Protein AF-A0A7S3U775-F1 (afdb_monomer_lite)

Organism: NCBI:txid141414

Structure (mmCIF, N/CA/C/O backbone):
data_AF-A0A7S3U775-F1
#
_entry.id   AF-A0A7S3U775-F1
#
loop_
_atom_site.group_PDB
_atom_site.id
_atom_site.type_symbol
_atom_site.label_atom_id
_atom_site.label_alt_id
_atom_site.label_comp_id
_atom_site.label_asym_id
_atom_site.label_entity_id
_atom_site.label_seq_id
_atom_site.pdbx_PDB_ins_code
_atom_site.Cartn_x
_atom_site.Cartn_y
_atom_site.Cartn_z
_atom_site.occupancy
_atom_site.B_iso_or_equiv
_atom_site.auth_seq_id
_atom_site.auth_comp_id
_atom_site.auth_asym_id
_atom_site.auth_atom_id
_atom_site.pdbx_PDB_model_num
ATOM 1 N N . GLY A 1 1 ? -1.945 -20.730 -28.983 1.00 36.09 1 GLY A N 1
ATOM 2 C CA . GLY A 1 1 ? -2.002 -19.329 -29.436 1.00 36.09 1 GLY A CA 1
ATOM 3 C C . GLY A 1 1 ? -0.915 -18.574 -28.718 1.00 36.09 1 GLY A C 1
ATOM 4 O O . GLY A 1 1 ? -0.994 -18.449 -27.507 1.00 36.09 1 GLY A O 1
ATOM 5 N N . ASN A 1 2 ? 0.140 -18.210 -29.440 1.00 43.44 2 ASN A N 1
ATOM 6 C CA . ASN A 1 2 ? 1.382 -17.662 -28.903 1.00 43.44 2 ASN A CA 1
ATOM 7 C C . ASN A 1 2 ? 1.168 -16.192 -28.495 1.00 43.44 2 ASN A C 1
ATOM 9 O O . ASN A 1 2 ? 1.167 -15.320 -29.360 1.00 43.44 2 ASN A O 1
ATOM 13 N N . GLN A 1 3 ? 0.929 -15.914 -27.209 1.00 49.53 3 GLN A N 1
ATOM 14 C CA . GLN A 1 3 ? 1.066 -14.551 -26.693 1.00 49.53 3 GLN A CA 1
ATOM 15 C C . GLN A 1 3 ? 2.565 -14.269 -26.593 1.00 49.53 3 GLN A C 1
ATOM 17 O O . GLN A 1 3 ? 3.247 -14.845 -25.749 1.00 49.53 3 GLN A O 1
ATOM 22 N N . ALA A 1 4 ? 3.085 -13.440 -27.498 1.00 54.66 4 ALA A N 1
ATOM 23 C CA . ALA A 1 4 ? 4.450 -12.945 -27.412 1.00 54.66 4 ALA A CA 1
ATOM 24 C C . ALA A 1 4 ? 4.629 -12.258 -26.049 1.00 54.66 4 ALA A C 1
ATOM 26 O O . ALA A 1 4 ? 3.948 -11.276 -25.755 1.00 54.66 4 ALA A O 1
ATOM 27 N N . GLY A 1 5 ? 5.487 -12.824 -25.198 1.00 75.81 5 GLY A N 1
ATOM 28 C CA . GLY A 1 5 ? 5.778 -12.265 -23.883 1.00 75.81 5 GLY A CA 1
ATOM 29 C C . GLY A 1 5 ? 6.357 -10.864 -24.036 1.00 75.81 5 GLY A C 1
ATOM 30 O O . GLY A 1 5 ? 7.325 -10.670 -24.771 1.00 75.81 5 GLY A O 1
ATOM 31 N N . VAL A 1 6 ? 5.747 -9.886 -23.371 1.00 82.19 6 VAL A N 1
ATOM 32 C CA . VAL A 1 6 ? 6.290 -8.528 -23.291 1.00 82.19 6 VAL A CA 1
ATOM 33 C C . VAL A 1 6 ? 7.601 -8.602 -22.513 1.00 82.19 6 VAL A C 1
ATOM 35 O O . VAL A 1 6 ? 7.607 -9.022 -21.359 1.00 82.19 6 VAL A O 1
ATOM 38 N N . VAL A 1 7 ? 8.702 -8.212 -23.155 1.00 90.38 7 VAL A N 1
ATOM 39 C CA . VAL A 1 7 ? 10.023 -8.100 -22.525 1.00 90.38 7 VAL A CA 1
ATOM 40 C C . VAL A 1 7 ? 10.271 -6.635 -22.197 1.00 90.38 7 VAL A C 1
ATOM 42 O O . VAL A 1 7 ? 10.142 -5.768 -23.062 1.00 90.38 7 VAL A O 1
ATOM 45 N N . VAL A 1 8 ? 10.633 -6.355 -20.949 1.00 93.06 8 VAL A N 1
ATOM 46 C CA . VAL A 1 8 ? 10.980 -5.013 -20.481 1.00 93.06 8 VAL A CA 1
ATOM 47 C C . VAL A 1 8 ? 12.496 -4.890 -20.422 1.00 93.06 8 VAL A C 1
ATOM 49 O O . VAL A 1 8 ? 13.158 -5.617 -19.684 1.00 93.06 8 VAL A O 1
ATOM 52 N N . LEU A 1 9 ? 13.040 -3.946 -21.188 1.00 95.56 9 LEU A N 1
ATOM 53 C CA . LEU A 1 9 ? 14.471 -3.660 -21.235 1.00 95.56 9 LEU A CA 1
ATOM 54 C C . LEU A 1 9 ? 14.771 -2.312 -20.574 1.00 95.56 9 LEU A C 1
ATOM 56 O O . LEU A 1 9 ? 14.166 -1.298 -20.918 1.00 95.56 9 LEU A O 1
ATOM 60 N N . LEU A 1 10 ? 15.756 -2.288 -19.678 1.00 95.25 10 LEU A N 1
ATOM 61 C CA . LEU A 1 10 ? 16.429 -1.057 -19.274 1.00 95.25 10 LEU A CA 1
ATOM 62 C C . LEU A 1 10 ? 17.529 -0.762 -20.296 1.00 95.25 10 LEU A C 1
ATOM 64 O O . LEU A 1 10 ? 18.483 -1.533 -20.410 1.00 95.25 10 LEU A O 1
ATOM 68 N N . LEU A 1 11 ? 17.389 0.335 -21.041 1.00 96.44 11 LEU A N 1
ATOM 69 C CA . LEU A 1 11 ? 18.345 0.731 -22.071 1.00 96.44 11 LEU A CA 1
ATOM 70 C C . LEU A 1 11 ? 19.215 1.893 -21.580 1.00 96.44 11 LEU A C 1
ATOM 72 O O . LEU A 1 11 ? 18.709 2.980 -21.309 1.00 96.44 11 LEU A O 1
ATOM 76 N N . SER A 1 12 ? 20.526 1.677 -21.537 1.00 96.69 12 SER A N 1
ATOM 77 C CA . SER A 1 12 ? 21.521 2.727 -21.304 1.00 96.69 12 SER A CA 1
ATOM 78 C C . SER A 1 12 ? 22.304 2.956 -22.588 1.00 96.69 12 SER A C 1
ATOM 80 O O . SER A 1 12 ? 22.807 2.000 -23.176 1.00 96.69 12 SER A O 1
ATOM 82 N N . ALA A 1 13 ? 22.413 4.204 -23.037 1.00 96.06 13 ALA A N 1
ATOM 83 C CA . ALA A 1 13 ? 23.075 4.558 -24.288 1.00 96.06 13 ALA A CA 1
ATOM 84 C C . ALA A 1 13 ? 24.109 5.668 -24.068 1.00 96.06 13 ALA A C 1
ATOM 86 O O . ALA A 1 13 ? 23.853 6.625 -23.342 1.00 96.06 13 ALA A O 1
ATOM 87 N N . THR A 1 14 ? 25.268 5.544 -24.711 1.00 97.06 14 THR A N 1
ATOM 88 C CA . THR A 1 14 ? 26.333 6.550 -24.690 1.00 97.06 14 THR A CA 1
ATOM 89 C C . THR A 1 14 ? 26.809 6.861 -26.104 1.00 97.06 14 THR A C 1
ATOM 91 O O . THR A 1 14 ? 26.870 5.973 -26.960 1.00 97.06 14 THR A O 1
ATOM 94 N N . ALA A 1 15 ? 27.130 8.129 -26.362 1.00 96.56 15 ALA A N 1
ATOM 95 C CA . ALA A 1 15 ? 27.686 8.547 -27.641 1.00 96.56 15 ALA A CA 1
ATOM 96 C C . ALA A 1 15 ? 29.091 7.957 -27.810 1.00 96.56 15 ALA A C 1
ATOM 98 O O . ALA A 1 15 ? 29.930 8.031 -26.911 1.00 96.56 15 ALA A O 1
ATOM 99 N N . ARG A 1 16 ? 29.357 7.381 -28.981 1.00 96.88 16 ARG A N 1
ATOM 100 C CA . ARG A 1 16 ? 30.687 6.914 -29.359 1.00 96.88 16 ARG A CA 1
ATOM 101 C C . ARG A 1 16 ? 31.366 8.016 -30.155 1.00 96.88 16 ARG A C 1
ATOM 103 O O . ARG A 1 16 ? 30.872 8.401 -31.214 1.00 96.88 16 ARG A O 1
ATOM 110 N N . LEU A 1 17 ? 32.476 8.511 -29.625 1.00 96.94 17 LEU A N 1
ATOM 111 C CA . LEU A 1 17 ? 33.283 9.550 -30.253 1.00 96.94 17 LEU A CA 1
ATOM 112 C C . LEU A 1 17 ? 34.455 8.911 -30.998 1.00 96.94 17 LEU A C 1
ATOM 114 O O . LEU A 1 17 ? 34.970 7.876 -30.570 1.00 96.94 17 LEU A O 1
ATOM 118 N N . ASP A 1 18 ? 34.864 9.510 -32.110 1.00 95.50 18 ASP A N 1
ATOM 119 C CA . ASP A 1 18 ? 36.152 9.199 -32.724 1.00 95.50 18 ASP A CA 1
ATOM 120 C C . ASP A 1 18 ? 37.304 9.951 -32.034 1.00 95.50 18 ASP A C 1
ATOM 122 O O . ASP A 1 18 ? 37.112 10.697 -31.071 1.00 95.50 18 ASP A O 1
ATOM 126 N N . SER A 1 19 ? 38.526 9.766 -32.536 1.00 95.31 19 SER A N 1
ATOM 127 C CA . SER A 1 19 ? 39.725 10.429 -32.012 1.00 95.31 19 SER A CA 1
ATOM 128 C C . SER A 1 19 ? 39.725 11.954 -32.169 1.00 95.31 19 SER A C 1
ATOM 130 O O . SER A 1 19 ? 40.543 12.620 -31.542 1.00 95.31 19 SER A O 1
ATOM 132 N N . THR A 1 20 ? 38.850 12.513 -33.010 1.00 95.44 20 THR A N 1
ATOM 133 C CA . THR A 1 20 ? 38.702 13.963 -33.221 1.00 95.44 20 THR A CA 1
ATOM 134 C C . THR A 1 20 ? 37.616 14.577 -32.336 1.00 95.44 20 THR A C 1
ATOM 136 O O . THR A 1 20 ? 37.460 15.796 -32.307 1.00 95.44 20 THR A O 1
ATOM 139 N N . GLY A 1 21 ? 36.884 13.746 -31.586 1.00 93.50 21 GLY A N 1
ATOM 140 C CA . GLY A 1 21 ? 35.751 14.161 -30.767 1.00 93.50 21 GLY A CA 1
ATOM 141 C C . GLY A 1 21 ? 34.428 14.240 -31.533 1.00 93.50 21 GLY A C 1
ATOM 142 O O . GLY A 1 21 ? 33.426 14.657 -30.953 1.00 93.50 21 GLY A O 1
ATOM 143 N N . ALA A 1 22 ? 34.384 13.831 -32.805 1.00 96.06 22 ALA A N 1
ATOM 144 C CA . ALA A 1 22 ? 33.140 13.783 -33.561 1.00 96.06 22 ALA A CA 1
ATOM 145 C C . ALA A 1 22 ? 32.310 12.555 -33.157 1.00 96.06 22 ALA A C 1
ATOM 147 O O . ALA A 1 22 ? 32.840 11.467 -32.918 1.00 96.06 22 ALA A O 1
ATOM 148 N N . ILE A 1 23 ? 30.987 12.721 -33.073 1.00 96.50 23 ILE A N 1
ATOM 149 C CA . ILE A 1 23 ? 30.068 11.617 -32.779 1.00 96.50 23 ILE A CA 1
ATOM 150 C C . ILE A 1 23 ? 29.997 10.707 -34.006 1.00 96.50 23 ILE A C 1
ATOM 152 O O . ILE A 1 23 ? 29.505 11.107 -35.058 1.00 96.50 23 ILE A O 1
ATOM 156 N N . VAL A 1 24 ? 30.436 9.462 -33.843 1.00 96.06 24 VAL A N 1
ATOM 157 C CA . VAL A 1 24 ? 30.441 8.436 -34.900 1.00 96.06 24 VAL A CA 1
ATOM 158 C C . VAL A 1 24 ? 29.471 7.289 -34.625 1.00 96.06 24 VAL A C 1
ATOM 160 O O . VAL A 1 24 ? 29.425 6.305 -35.364 1.00 96.06 24 VAL A O 1
ATOM 163 N N . GLY A 1 25 ? 28.699 7.372 -33.542 1.00 95.56 25 GLY A N 1
ATOM 164 C CA . GLY A 1 25 ? 27.626 6.427 -33.268 1.00 95.56 25 GLY A CA 1
ATOM 165 C C . GLY A 1 25 ? 27.162 6.436 -31.821 1.00 95.56 25 GLY A C 1
ATOM 166 O O . GLY A 1 25 ? 27.447 7.352 -31.053 1.00 95.56 25 GLY A O 1
ATOM 167 N N . VAL A 1 26 ? 26.457 5.370 -31.458 1.00 96.62 26 VAL A N 1
ATOM 168 C CA . VAL A 1 26 ? 25.931 5.129 -30.115 1.00 96.62 26 VAL A CA 1
ATOM 169 C C . VAL A 1 26 ? 26.289 3.704 -29.714 1.00 96.62 26 VAL A C 1
ATOM 171 O O . VAL A 1 26 ? 26.172 2.778 -30.517 1.00 96.62 26 VAL A O 1
ATOM 174 N N . VAL A 1 27 ? 26.744 3.530 -28.478 1.00 96.94 27 VAL A N 1
ATOM 175 C CA . VAL A 1 27 ? 26.838 2.220 -27.831 1.00 96.94 27 VAL A CA 1
ATOM 176 C C . VAL A 1 27 ? 25.697 2.129 -26.834 1.00 96.94 27 VAL A C 1
ATOM 178 O O . VAL A 1 27 ? 25.542 3.011 -25.991 1.00 96.94 27 VAL A O 1
ATOM 181 N N . SER A 1 28 ? 24.905 1.066 -26.933 1.00 95.69 28 SER A N 1
ATOM 182 C CA . SER A 1 28 ? 23.793 0.807 -26.023 1.00 95.69 28 SER A CA 1
ATOM 183 C C . SER A 1 28 ? 23.962 -0.540 -25.336 1.00 95.69 28 SER A C 1
ATOM 185 O O . SER A 1 28 ? 24.397 -1.509 -25.955 1.00 95.69 28 SER A O 1
ATOM 187 N N . ILE A 1 29 ? 23.588 -0.595 -24.062 1.00 95.88 29 ILE A N 1
ATOM 188 C CA . ILE A 1 29 ? 23.468 -1.821 -23.275 1.00 95.88 29 ILE A CA 1
ATOM 189 C C . ILE A 1 29 ? 22.000 -1.945 -22.877 1.00 95.88 29 ILE A C 1
ATOM 191 O O . ILE A 1 29 ? 21.428 -1.012 -22.314 1.00 95.88 29 ILE A O 1
ATOM 195 N N . GLY A 1 30 ? 21.395 -3.087 -23.201 1.00 95.69 30 GLY A N 1
ATOM 196 C CA . GLY A 1 30 ? 20.048 -3.447 -22.773 1.00 95.69 30 GLY A CA 1
ATOM 197 C C . GLY A 1 30 ? 20.116 -4.506 -21.680 1.00 95.69 30 GLY A C 1
ATOM 198 O O . GLY A 1 30 ? 20.709 -5.562 -21.891 1.00 95.69 30 GLY A O 1
ATOM 199 N N . GLN A 1 31 ? 19.510 -4.236 -20.528 1.00 96.00 31 GLN A N 1
ATOM 200 C CA . GLN A 1 31 ? 19.316 -5.226 -19.472 1.00 96.00 31 GLN A CA 1
ATOM 201 C C . GLN A 1 31 ? 17.856 -5.678 -19.465 1.00 96.00 31 GLN A C 1
ATOM 203 O O . GLN A 1 31 ? 16.959 -4.844 -19.366 1.00 96.00 31 GLN A O 1
ATOM 208 N N . ASP A 1 32 ? 17.616 -6.988 -19.536 1.00 95.44 32 ASP A N 1
ATOM 209 C CA . ASP A 1 32 ? 16.282 -7.552 -19.318 1.00 95.44 32 ASP A CA 1
ATOM 210 C C . ASP A 1 32 ? 15.893 -7.419 -17.843 1.00 95.44 32 ASP A C 1
ATOM 212 O O . ASP A 1 32 ? 16.528 -7.988 -16.953 1.00 95.44 32 ASP A O 1
ATOM 216 N N . ILE A 1 33 ? 14.855 -6.622 -17.595 1.00 95.25 33 ILE A N 1
ATOM 217 C CA . ILE A 1 33 ? 14.282 -6.371 -16.272 1.00 95.25 33 ILE A CA 1
ATOM 218 C C . ILE A 1 33 ? 12.848 -6.901 -16.164 1.00 95.25 33 ILE A C 1
ATOM 220 O O . ILE A 1 33 ? 12.152 -6.578 -15.202 1.00 95.25 33 ILE A O 1
ATOM 224 N N . THR A 1 34 ? 12.394 -7.729 -17.111 1.00 94.38 34 THR A N 1
ATOM 225 C CA . THR A 1 34 ? 11.016 -8.250 -17.174 1.00 94.38 34 THR A CA 1
ATOM 226 C C . THR A 1 34 ? 10.621 -8.943 -15.877 1.00 94.38 34 THR A C 1
ATOM 228 O O . THR A 1 34 ? 9.576 -8.649 -15.297 1.00 94.38 34 THR A O 1
ATOM 231 N N . GLN A 1 35 ? 11.487 -9.824 -15.367 1.00 92.38 35 GLN A N 1
ATOM 232 C CA . GLN A 1 35 ? 11.223 -10.543 -14.122 1.00 92.38 35 GLN A CA 1
ATOM 233 C C . GLN A 1 35 ? 11.132 -9.584 -12.930 1.00 92.38 35 GLN A C 1
ATOM 235 O O . GLN A 1 35 ? 10.191 -9.683 -12.143 1.00 92.38 35 GLN A O 1
ATOM 240 N N . HIS A 1 36 ? 12.064 -8.631 -12.831 1.00 91.75 36 HIS A N 1
ATOM 241 C CA . HIS A 1 36 ? 12.074 -7.625 -11.770 1.00 91.75 36 HIS A CA 1
ATOM 242 C C . HIS A 1 36 ? 10.805 -6.773 -11.790 1.00 91.75 36 HIS A C 1
ATOM 244 O O . HIS A 1 36 ? 10.152 -6.637 -10.758 1.00 91.75 36 HIS A O 1
ATOM 250 N N . LYS A 1 37 ? 10.404 -6.280 -12.965 1.00 91.25 37 LYS A N 1
ATOM 251 C CA . LYS A 1 37 ? 9.189 -5.476 -13.121 1.00 91.25 37 LYS A CA 1
ATOM 252 C C . LYS A 1 37 ? 7.925 -6.258 -12.794 1.00 91.25 37 LYS A C 1
ATOM 254 O O . LYS A 1 37 ? 7.110 -5.786 -12.011 1.00 91.25 37 LYS A O 1
ATOM 259 N N . SER A 1 38 ? 7.812 -7.492 -13.282 1.00 90.75 38 SER A N 1
ATOM 260 C CA . SER A 1 38 ? 6.660 -8.343 -12.960 1.00 90.75 38 SER A CA 1
ATOM 261 C C . SER A 1 38 ? 6.550 -8.646 -11.459 1.00 90.75 38 SER A C 1
ATOM 263 O O . SER A 1 38 ? 5.449 -8.758 -10.920 1.00 90.75 38 SER A O 1
ATOM 265 N N . LEU A 1 39 ? 7.684 -8.773 -10.762 1.00 91.38 39 LEU A N 1
ATOM 266 C CA . LEU A 1 39 ? 7.712 -8.989 -9.320 1.00 91.38 39 LEU A CA 1
ATOM 267 C C . LEU A 1 39 ? 7.315 -7.719 -8.558 1.00 91.38 39 LEU A C 1
ATOM 269 O O . LEU A 1 39 ? 6.534 -7.812 -7.611 1.00 91.38 39 LEU A O 1
ATOM 273 N N . GLU A 1 40 ? 7.818 -6.554 -8.977 1.00 88.88 40 GLU A N 1
ATOM 274 C CA . GLU A 1 40 ? 7.421 -5.248 -8.434 1.00 88.88 40 GLU A CA 1
ATOM 275 C C . GLU A 1 40 ? 5.906 -5.039 -8.557 1.00 88.88 40 GLU A C 1
ATOM 277 O O . GLU A 1 40 ? 5.241 -4.774 -7.556 1.00 88.88 40 GLU A O 1
ATOM 282 N N . GLU A 1 41 ? 5.338 -5.264 -9.743 1.00 88.06 41 GLU A N 1
ATOM 283 C CA . GLU A 1 41 ? 3.901 -5.110 -10.004 1.00 88.06 41 GLU A CA 1
ATOM 284 C C . GLU A 1 41 ? 3.046 -6.057 -9.156 1.00 88.06 41 GLU A C 1
ATOM 286 O O . GLU A 1 41 ? 2.041 -5.650 -8.562 1.00 88.06 41 GLU A O 1
ATOM 291 N N . ARG A 1 42 ? 3.453 -7.330 -9.044 1.00 88.94 42 ARG A N 1
ATOM 292 C CA . ARG A 1 42 ? 2.758 -8.309 -8.194 1.00 88.94 42 ARG A CA 1
ATOM 293 C C . ARG A 1 42 ? 2.813 -7.913 -6.729 1.00 88.94 42 ARG A C 1
ATOM 295 O O . ARG A 1 42 ? 1.805 -8.028 -6.037 1.00 88.94 42 ARG A O 1
ATOM 302 N N . LYS A 1 43 ? 3.968 -7.437 -6.258 1.00 87.69 43 LYS A N 1
ATOM 303 C CA . LYS A 1 43 ? 4.132 -6.957 -4.885 1.00 87.69 43 LYS A CA 1
ATOM 304 C C . LYS A 1 43 ? 3.217 -5.763 -4.618 1.00 87.69 43 LYS A C 1
ATOM 306 O O . LYS A 1 43 ? 2.517 -5.773 -3.610 1.00 87.69 43 LYS A O 1
ATOM 311 N N . MET A 1 44 ? 3.180 -4.778 -5.517 1.00 86.75 44 MET A N 1
ATOM 312 C CA . MET A 1 44 ? 2.294 -3.615 -5.392 1.00 86.75 44 MET A CA 1
ATOM 313 C C . MET A 1 44 ? 0.822 -4.027 -5.356 1.00 86.75 44 MET A C 1
ATOM 315 O O . MET A 1 44 ? 0.087 -3.616 -4.461 1.00 86.75 44 MET A O 1
ATOM 319 N N . THR A 1 45 ?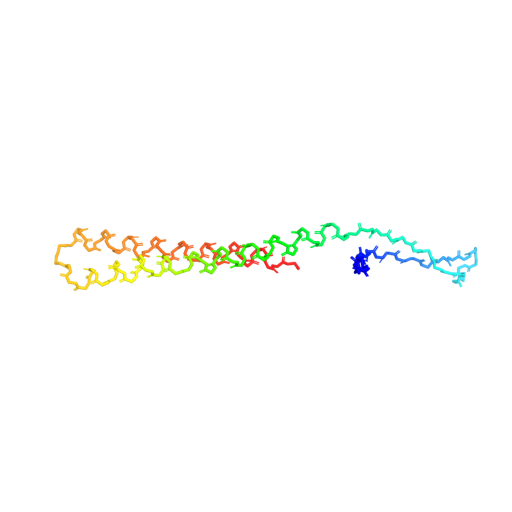 0.410 -4.894 -6.282 1.00 89.06 45 THR A N 1
ATOM 320 C CA . THR A 1 45 ? -0.967 -5.401 -6.349 1.00 89.06 45 THR A CA 1
ATOM 321 C C . THR A 1 45 ? -1.346 -6.139 -5.068 1.00 89.06 45 THR A C 1
ATOM 323 O O . THR A 1 45 ? -2.402 -5.887 -4.492 1.00 89.06 45 THR A O 1
ATOM 326 N N . PHE A 1 46 ? -0.467 -7.018 -4.581 1.00 87.44 46 PHE A N 1
ATOM 327 C CA . PHE A 1 46 ? -0.684 -7.752 -3.339 1.00 87.44 46 PHE A CA 1
ATOM 328 C C . PHE A 1 46 ? -0.845 -6.811 -2.137 1.00 87.44 46 PHE A C 1
ATOM 330 O O . PHE A 1 46 ? -1.790 -6.964 -1.365 1.00 87.44 46 PHE A O 1
ATOM 337 N N . MET A 1 47 ? 0.026 -5.806 -2.002 1.00 87.75 47 MET A N 1
ATOM 338 C CA . MET A 1 47 ? -0.070 -4.808 -0.931 1.00 87.75 47 MET A CA 1
ATOM 339 C C . MET A 1 47 ? -1.377 -4.010 -1.002 1.00 87.75 47 MET A C 1
ATOM 341 O O . MET A 1 47 ? -2.043 -3.849 0.018 1.00 87.75 47 MET A O 1
ATOM 345 N N . ALA A 1 48 ? -1.783 -3.564 -2.193 1.00 87.19 48 ALA A N 1
ATOM 346 C CA . ALA A 1 48 ? -3.031 -2.828 -2.375 1.00 87.19 48 ALA A CA 1
ATOM 347 C C . ALA A 1 48 ? -4.256 -3.658 -1.952 1.00 87.19 48 ALA A C 1
ATOM 349 O O . ALA A 1 48 ? -5.106 -3.170 -1.205 1.00 87.19 48 ALA A O 1
ATOM 350 N N . VAL A 1 49 ? -4.323 -4.923 -2.380 1.00 89.75 49 VAL A N 1
ATOM 351 C CA . VAL A 1 49 ? -5.418 -5.839 -2.021 1.00 89.75 49 VAL A CA 1
ATOM 352 C C . VAL A 1 49 ? -5.488 -6.038 -0.511 1.00 89.75 49 VAL A C 1
ATOM 354 O O . VAL A 1 49 ? -6.545 -5.831 0.080 1.00 89.75 49 VAL A O 1
ATOM 357 N N . ILE A 1 50 ? -4.367 -6.377 0.132 1.00 89.19 50 ILE A N 1
ATOM 358 C CA . ILE A 1 50 ? -4.341 -6.621 1.579 1.00 89.19 50 ILE A CA 1
ATOM 359 C C . ILE A 1 50 ? -4.801 -5.388 2.353 1.00 89.19 50 ILE A C 1
ATOM 361 O O . ILE A 1 50 ? -5.603 -5.506 3.273 1.00 89.19 50 ILE A O 1
ATOM 365 N N . SER A 1 51 ? -4.364 -4.195 1.967 1.00 89.31 51 SER A N 1
AT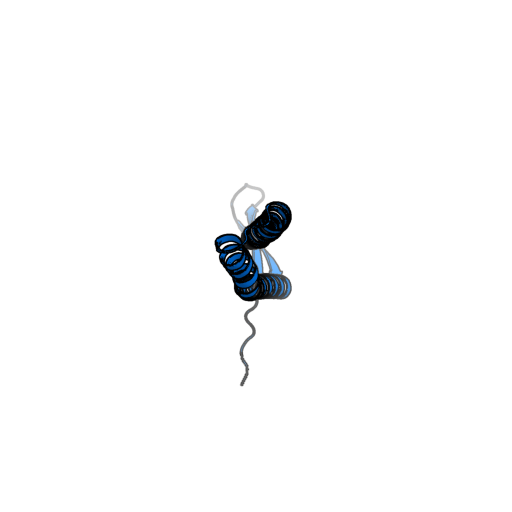OM 366 C CA . SER A 1 51 ? -4.777 -2.973 2.653 1.00 89.31 51 SER A CA 1
ATOM 367 C C . SER A 1 51 ? -6.262 -2.666 2.503 1.00 89.31 51 SER A C 1
ATOM 369 O O . SER A 1 51 ? -6.879 -2.175 3.449 1.00 89.31 51 SER A O 1
ATOM 371 N N . HIS A 1 52 ? -6.859 -2.968 1.348 1.00 89.69 52 HIS A N 1
ATOM 372 C CA . HIS A 1 52 ? -8.308 -2.878 1.167 1.00 89.69 52 HIS A CA 1
ATOM 373 C C . HIS A 1 52 ? -9.056 -3.881 2.056 1.00 89.69 52 HIS A C 1
ATOM 375 O O . HIS A 1 52 ? -9.998 -3.492 2.750 1.00 89.69 52 HIS A O 1
ATOM 381 N N . GLU A 1 53 ? -8.593 -5.130 2.096 1.00 93.00 53 GLU A N 1
ATOM 382 C CA . GLU A 1 53 ? -9.183 -6.198 2.911 1.00 93.00 53 GLU A CA 1
ATOM 383 C C . GLU A 1 53 ? -9.025 -5.949 4.416 1.00 93.00 53 GLU A C 1
ATOM 385 O O . GLU A 1 53 ? -9.924 -6.267 5.186 1.00 93.00 53 GLU A O 1
ATOM 390 N N . LEU A 1 54 ? -7.929 -5.323 4.859 1.00 92.44 54 LEU A N 1
ATOM 391 C CA . LEU A 1 54 ? -7.720 -4.933 6.259 1.00 92.44 54 LEU A CA 1
ATOM 392 C C . LEU A 1 54 ? -8.562 -3.716 6.662 1.00 92.44 54 LEU A C 1
ATOM 394 O O . LEU A 1 54 ? -8.945 -3.588 7.828 1.00 92.44 54 LEU A O 1
ATOM 398 N N . ARG A 1 55 ? -8.894 -2.829 5.716 1.00 90.31 55 ARG A N 1
ATOM 399 C CA . ARG A 1 55 ? -9.659 -1.607 5.996 1.00 90.31 55 ARG A CA 1
ATOM 400 C C . ARG A 1 55 ? -11.037 -1.920 6.582 1.00 90.31 55 ARG A C 1
ATOM 402 O O . ARG A 1 55 ? -11.447 -1.266 7.537 1.00 90.31 55 ARG A O 1
ATOM 409 N N . SER A 1 56 ? -11.744 -2.908 6.035 1.00 94.50 56 SER A N 1
ATOM 410 C CA . SER A 1 56 ? -13.094 -3.286 6.483 1.00 94.50 56 SER A CA 1
ATOM 411 C C . SER A 1 56 ? -13.153 -3.800 7.938 1.00 94.50 56 SER A C 1
ATOM 413 O O . SER A 1 56 ? -13.876 -3.199 8.738 1.00 94.50 56 SER A O 1
ATOM 415 N N . PRO A 1 57 ? -12.379 -4.825 8.355 1.00 95.19 57 PRO A N 1
ATOM 416 C CA . PRO A 1 57 ? -12.404 -5.318 9.730 1.00 95.19 57 PRO A CA 1
ATOM 417 C C . PRO A 1 57 ? -11.912 -4.274 10.742 1.00 95.19 57 PRO A C 1
ATOM 419 O O . PRO A 1 57 ? -12.470 -4.190 11.834 1.00 95.19 57 PRO A O 1
ATOM 422 N N . ILE A 1 58 ? -10.932 -3.427 10.392 1.00 95.69 58 ILE A N 1
ATOM 423 C CA . ILE A 1 58 ? -10.463 -2.344 11.277 1.00 95.69 58 ILE A CA 1
ATOM 424 C C . ILE A 1 58 ? -11.567 -1.307 11.515 1.00 95.69 58 ILE A C 1
ATOM 426 O O . ILE A 1 58 ? -11.803 -0.921 12.663 1.00 95.69 58 ILE A O 1
ATOM 430 N N . HIS A 1 59 ? -12.278 -0.891 10.460 1.00 93.50 59 HIS A N 1
ATOM 431 C CA . HIS A 1 59 ? -13.435 -0.003 10.600 1.00 93.50 59 HIS A CA 1
ATOM 432 C C . HIS A 1 59 ? -14.550 -0.651 11.427 1.00 93.50 59 HIS A C 1
ATOM 434 O O . HIS A 1 59 ? -15.167 0.034 12.240 1.00 93.50 59 HIS A O 1
ATOM 440 N N . GLY A 1 60 ? -14.766 -1.963 11.285 1.00 96.12 60 GLY A N 1
ATOM 441 C CA . GLY A 1 60 ? -15.701 -2.718 12.119 1.00 96.12 60 GLY A CA 1
ATOM 442 C C . GLY A 1 60 ? -15.343 -2.665 13.608 1.00 96.12 60 GLY A C 1
ATOM 443 O O . GLY A 1 60 ? -16.202 -2.354 14.431 1.00 96.12 60 GLY A O 1
ATOM 444 N N . ILE A 1 61 ? -14.073 -2.898 13.962 1.00 96.00 61 ILE A N 1
ATOM 445 C CA . ILE A 1 61 ? -13.597 -2.808 15.355 1.00 96.00 61 ILE A CA 1
ATOM 446 C C . ILE A 1 61 ? -13.747 -1.377 15.889 1.00 96.00 61 ILE A C 1
ATOM 448 O O . ILE A 1 61 ? -14.242 -1.189 17.002 1.00 96.00 61 ILE A O 1
ATOM 452 N N . CYS A 1 62 ? -13.364 -0.372 15.093 1.00 94.81 62 CYS A N 1
ATOM 453 C CA . CYS A 1 62 ? -13.493 1.037 15.461 1.00 94.81 62 CYS A CA 1
ATOM 454 C C . CYS A 1 62 ? -14.962 1.402 15.731 1.00 94.81 62 CYS A C 1
ATOM 456 O O . CYS A 1 62 ? -15.297 1.807 16.845 1.00 94.81 62 CYS A O 1
ATOM 458 N N . GLY A 1 63 ? -15.849 1.149 14.765 1.00 94.50 63 GLY A N 1
ATOM 459 C CA . GLY A 1 63 ? -17.271 1.475 14.861 1.00 94.50 63 GLY A CA 1
ATOM 460 C C . GLY A 1 63 ? -17.988 0.721 15.982 1.00 94.50 63 GLY A C 1
ATOM 461 O O . GLY A 1 63 ? -18.790 1.312 16.702 1.00 94.50 63 GLY A O 1
ATOM 462 N N . LEU A 1 64 ? -17.660 -0.556 16.204 1.00 95.88 64 LEU A N 1
ATOM 463 C CA . LEU A 1 64 ? -18.227 -1.320 17.316 1.00 95.88 64 LEU A CA 1
ATOM 464 C C . LEU A 1 64 ? -17.763 -0.766 18.670 1.00 95.88 64 LEU A C 1
ATOM 466 O O . LEU A 1 64 ? -18.575 -0.606 19.581 1.00 95.88 64 LEU A O 1
ATOM 470 N N . SER A 1 65 ? -16.476 -0.428 18.800 1.00 95.75 65 SER A N 1
ATOM 471 C CA . SER A 1 65 ? -15.945 0.168 20.031 1.00 95.75 65 SER A CA 1
ATOM 472 C C . SER A 1 65 ? -16.570 1.535 20.333 1.00 95.75 65 SER A C 1
ATOM 474 O O . SER A 1 65 ? -16.866 1.825 21.493 1.00 95.75 65 SER A O 1
ATOM 476 N N . GLU A 1 66 ? -16.839 2.338 19.299 1.00 93.81 66 GLU A N 1
ATOM 477 C CA . GLU A 1 66 ? -17.544 3.617 19.409 1.00 93.81 66 GLU A CA 1
ATOM 478 C C . GLU A 1 66 ? -19.000 3.426 19.824 1.00 93.81 66 GLU A C 1
ATOM 480 O O . GLU A 1 66 ? -19.442 4.053 20.787 1.00 93.81 66 GLU A O 1
ATOM 485 N N . ALA A 1 67 ? -19.725 2.522 19.161 1.00 95.19 67 ALA A N 1
ATOM 486 C CA . ALA A 1 67 ? -21.118 2.227 19.475 1.00 95.19 67 ALA A CA 1
ATOM 487 C C . ALA A 1 67 ? -21.287 1.765 20.931 1.00 95.19 67 ALA A C 1
ATOM 489 O O . ALA A 1 67 ? -22.156 2.262 21.645 1.00 95.19 67 ALA A O 1
ATOM 490 N N . MET A 1 68 ? -20.409 0.875 21.407 1.00 95.06 68 MET A N 1
ATOM 491 C CA . MET A 1 68 ? -20.414 0.419 22.801 1.00 95.06 68 MET A CA 1
ATOM 492 C C . MET A 1 68 ? -20.075 1.546 23.787 1.00 95.06 68 MET A C 1
ATOM 494 O O . MET A 1 68 ? -20.610 1.582 24.894 1.00 95.06 68 MET A O 1
ATOM 498 N N . ALA A 1 69 ? -19.203 2.485 23.406 1.00 93.62 69 ALA A N 1
ATOM 499 C CA . ALA A 1 69 ? -18.790 3.587 24.275 1.00 93.62 69 ALA A CA 1
ATOM 500 C C . ALA A 1 69 ? -19.889 4.643 24.484 1.00 93.62 69 ALA A C 1
ATOM 502 O O . ALA A 1 69 ? -19.830 5.382 25.473 1.00 93.62 69 ALA A O 1
ATOM 503 N N . LEU A 1 70 ? -20.878 4.716 23.582 1.00 92.31 70 LEU A N 1
ATOM 504 C CA . LEU A 1 70 ? -22.023 5.628 23.692 1.00 92.31 70 LEU A CA 1
ATOM 505 C C . LEU A 1 70 ? -22.952 5.259 24.854 1.00 92.31 70 LEU A C 1
ATOM 507 O O . LEU A 1 70 ? -23.472 6.151 25.520 1.00 92.31 70 LEU A O 1
ATOM 511 N N . THR A 1 71 ? -23.142 3.964 25.115 1.00 92.75 71 THR A N 1
ATOM 512 C CA . THR A 1 71 ? -24.061 3.465 26.153 1.00 92.75 71 THR A CA 1
ATOM 513 C C . THR A 1 71 ? -23.357 3.055 27.448 1.00 92.75 71 THR A C 1
ATOM 515 O O . THR A 1 71 ? -24.021 2.721 28.426 1.00 92.75 71 THR A O 1
ATOM 518 N N . GLU A 1 72 ? -22.022 3.053 27.471 1.00 95.25 72 GLU A N 1
ATOM 519 C CA . GLU A 1 72 ? -21.234 2.608 28.621 1.00 95.25 72 GLU A CA 1
ATOM 520 C C . GLU A 1 72 ? -21.206 3.654 29.748 1.00 95.25 72 GLU A C 1
ATOM 522 O O . GLU A 1 72 ? -20.784 4.801 29.557 1.00 95.25 72 GLU A O 1
ATOM 527 N N . GLN A 1 73 ? -21.608 3.224 30.946 1.00 93.75 73 GLN A N 1
ATOM 528 C CA . GLN A 1 73 ? -21.676 4.055 32.152 1.00 93.75 73 GLN A CA 1
ATOM 529 C C . GLN A 1 73 ? -20.467 3.837 33.073 1.00 93.75 73 GLN A C 1
ATOM 531 O O . GLN A 1 73 ? -20.105 4.723 33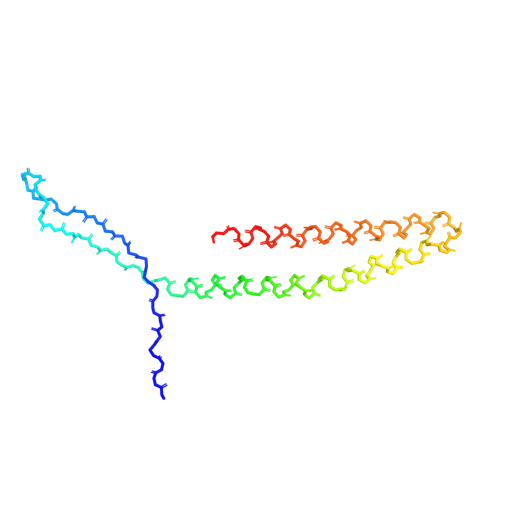.848 1.00 93.75 73 GLN A O 1
ATOM 536 N N . ASP A 1 74 ? -19.794 2.687 32.970 1.00 96.88 74 ASP A N 1
ATOM 537 C CA . ASP A 1 74 ? -18.577 2.400 33.723 1.00 96.88 74 ASP A CA 1
ATOM 538 C C . ASP A 1 74 ? -17.368 3.109 33.087 1.00 96.88 74 ASP A C 1
ATOM 540 O O . ASP A 1 74 ? -16.894 2.767 31.998 1.00 96.88 74 ASP A O 1
ATOM 544 N N . VAL A 1 75 ? -16.808 4.075 33.821 1.00 94.69 75 VAL A N 1
ATOM 545 C CA . VAL A 1 75 ? -15.631 4.863 33.418 1.00 94.69 75 VAL A CA 1
ATOM 546 C C . VAL A 1 75 ? -14.435 3.981 33.030 1.00 94.69 75 VAL A C 1
ATOM 548 O O . VAL A 1 75 ? -13.711 4.297 32.079 1.00 94.69 75 VAL A O 1
ATOM 551 N N . LYS A 1 76 ? -14.207 2.855 33.721 1.00 95.38 76 LYS A N 1
ATOM 552 C CA . LYS A 1 76 ? -13.098 1.936 33.417 1.00 95.3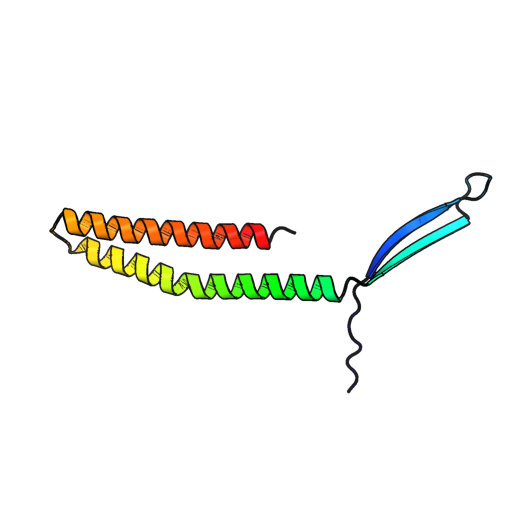8 76 LYS A CA 1
ATOM 553 C C . LYS A 1 76 ? -13.337 1.201 32.102 1.00 95.38 76 LYS A C 1
ATOM 555 O O . LYS A 1 76 ? -12.394 1.056 31.321 1.00 95.38 76 LYS A O 1
ATOM 560 N N . ARG A 1 77 ? -14.568 0.749 31.835 1.00 96.19 77 ARG A N 1
ATOM 561 C CA . ARG A 1 77 ? -14.924 0.114 30.553 1.00 96.19 77 ARG A CA 1
ATOM 562 C C . ARG A 1 77 ? -14.860 1.112 29.402 1.00 96.19 77 ARG A C 1
ATOM 564 O O . ARG A 1 77 ? -14.232 0.813 28.389 1.00 96.19 77 ARG A O 1
ATOM 571 N N . LYS A 1 78 ? -15.358 2.334 29.601 1.00 95.31 78 LYS A N 1
ATOM 572 C CA . LYS A 1 78 ? -15.265 3.418 28.614 1.00 95.31 78 LYS A CA 1
ATOM 573 C C . LYS A 1 78 ? -13.816 3.744 28.239 1.00 95.31 78 LYS A C 1
ATOM 575 O O . LYS A 1 78 ? -13.497 3.901 27.063 1.00 95.31 78 LYS A O 1
ATOM 580 N N . LYS A 1 79 ? -12.899 3.755 29.216 1.00 95.19 79 LYS A N 1
ATOM 581 C CA . LYS A 1 79 ? -11.457 3.930 28.962 1.00 95.19 79 LYS A CA 1
ATOM 582 C C . LYS A 1 79 ? -10.865 2.798 28.111 1.00 95.19 79 LYS A C 1
ATOM 584 O O . LYS A 1 79 ? -10.037 3.071 27.247 1.00 95.19 79 LYS A O 1
ATOM 589 N N . LYS A 1 80 ? -11.289 1.547 28.329 1.00 96.69 80 LYS A N 1
ATOM 590 C CA . LYS A 1 80 ? -10.864 0.397 27.509 1.00 96.69 80 LYS A CA 1
ATOM 591 C C . LYS A 1 80 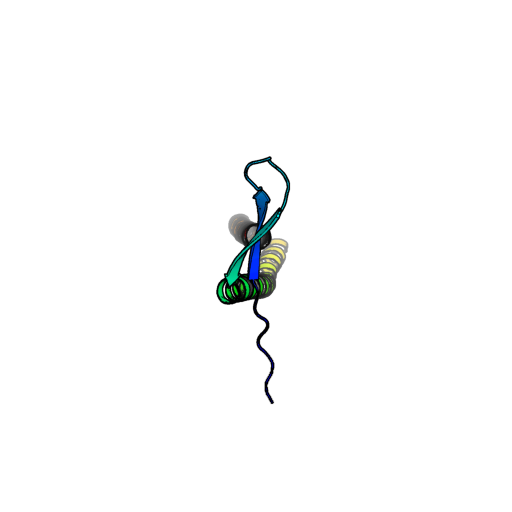? -11.403 0.486 26.080 1.00 96.69 80 LYS A C 1
ATOM 593 O O . LYS A 1 80 ? -10.640 0.266 25.149 1.00 96.69 80 LYS A O 1
ATOM 598 N N . LEU A 1 81 ? -12.669 0.861 25.900 1.00 96.44 81 LEU A N 1
ATOM 599 C CA . LEU A 1 81 ? -13.272 1.047 24.573 1.00 96.44 81 LEU A CA 1
ATOM 600 C C . LEU A 1 81 ? -12.558 2.145 23.775 1.00 96.44 81 LEU A C 1
ATOM 602 O O . LEU A 1 81 ? -12.188 1.926 22.626 1.00 96.44 81 LEU A O 1
ATOM 606 N N . ASN A 1 82 ? -12.237 3.273 24.416 1.00 94.50 82 ASN A N 1
ATOM 607 C CA . ASN A 1 82 ? -11.424 4.321 23.793 1.00 94.50 82 ASN A CA 1
ATOM 608 C C . ASN A 1 82 ? -10.009 3.841 23.432 1.00 94.50 82 ASN A C 1
ATOM 610 O O . ASN A 1 82 ? -9.445 4.283 22.435 1.00 94.50 82 ASN A O 1
ATOM 614 N N . MET A 1 83 ? -9.420 2.938 24.220 1.00 96.00 83 MET A N 1
ATOM 615 C CA . MET A 1 83 ? -8.125 2.343 23.886 1.00 96.00 83 MET A CA 1
ATOM 616 C C . MET A 1 83 ? -8.221 1.452 22.643 1.00 96.00 83 MET A C 1
ATOM 618 O O . MET A 1 83 ? -7.365 1.567 21.771 1.00 96.00 83 MET A O 1
ATOM 622 N N . ILE A 1 84 ? -9.274 0.633 22.531 1.00 96.62 84 ILE A N 1
ATOM 623 C CA . ILE A 1 84 ? -9.541 -0.191 21.341 1.00 96.62 84 ILE A CA 1
ATOM 624 C C . ILE A 1 84 ? -9.681 0.701 20.107 1.00 96.62 84 ILE A C 1
ATOM 626 O O . ILE A 1 84 ? -8.948 0.499 19.142 1.00 96.62 84 ILE A O 1
ATOM 630 N N . LYS A 1 85 ? -10.526 1.737 20.177 1.00 94.69 85 LYS A N 1
ATOM 631 C CA . LYS A 1 85 ? -10.680 2.733 19.110 1.00 94.69 85 LYS A CA 1
ATOM 632 C C . LYS A 1 85 ? -9.332 3.309 18.674 1.00 94.69 85 LYS A C 1
ATOM 634 O O . LYS A 1 85 ? -8.983 3.248 17.501 1.00 94.69 85 LYS A O 1
ATOM 639 N N . ASN A 1 86 ? -8.553 3.830 19.624 1.00 94.75 86 ASN A N 1
ATOM 640 C CA . ASN A 1 86 ? -7.266 4.462 19.329 1.00 94.75 86 ASN A CA 1
ATOM 641 C C . ASN A 1 86 ? -6.267 3.481 18.695 1.00 94.75 86 ASN A C 1
ATOM 643 O O . ASN A 1 86 ? -5.483 3.874 17.834 1.00 94.75 86 ASN A O 1
ATOM 647 N N . CYS A 1 87 ? -6.276 2.214 19.114 1.00 96.19 87 CYS A N 1
ATOM 648 C CA . CYS A 1 87 ? -5.468 1.168 18.496 1.00 96.19 87 CYS A CA 1
ATOM 649 C C . CYS A 1 87 ? -5.919 0.875 17.061 1.00 96.19 87 CYS A C 1
ATOM 651 O O . CYS A 1 87 ? -5.069 0.772 16.183 1.00 96.19 87 CYS A O 1
ATOM 653 N N . SER A 1 88 ? -7.227 0.789 16.808 1.00 95.25 88 SER A N 1
ATOM 654 C CA . SER A 1 88 ? -7.775 0.592 15.463 1.00 95.25 88 SER A CA 1
ATOM 655 C C . SER A 1 88 ? -7.428 1.746 14.524 1.00 95.25 88 SER A C 1
ATOM 657 O O . SER A 1 88 ? -7.000 1.491 13.403 1.00 95.25 88 SER A O 1
ATOM 659 N N . THR A 1 89 ? -7.537 2.998 14.980 1.00 92.62 89 THR A N 1
ATOM 660 C CA . THR A 1 89 ? -7.134 4.170 14.186 1.00 92.62 89 THR A CA 1
ATOM 661 C C . THR A 1 89 ? -5.642 4.137 13.866 1.00 92.62 89 THR A C 1
ATOM 663 O O . THR A 1 89 ? -5.270 4.209 12.704 1.00 92.62 89 THR A O 1
ATOM 666 N N . ARG A 1 90 ? -4.785 3.900 14.868 1.00 94.88 90 ARG A N 1
ATOM 667 C CA . ARG A 1 90 ? -3.332 3.787 14.648 1.00 94.88 90 ARG A CA 1
ATOM 668 C C . ARG A 1 90 ? -2.954 2.658 13.696 1.00 94.88 90 ARG A C 1
ATOM 670 O O . ARG A 1 90 ? -1.991 2.786 12.952 1.00 94.88 90 ARG A O 1
ATOM 677 N N . LEU A 1 91 ? -3.675 1.539 13.741 1.00 93.50 91 LEU A N 1
ATOM 678 C CA . LEU A 1 91 ? -3.441 0.432 12.822 1.00 93.50 91 LEU A CA 1
ATOM 679 C C . LEU A 1 91 ? -3.826 0.813 11.388 1.00 93.50 91 LEU A C 1
ATOM 681 O O . LEU A 1 91 ? -3.114 0.438 10.464 1.00 93.50 91 LEU A O 1
ATOM 685 N N . LEU A 1 92 ? -4.911 1.568 11.197 1.00 91.19 92 LEU A N 1
ATOM 686 C CA . LEU A 1 92 ? -5.297 2.082 9.883 1.00 91.19 92 LEU A CA 1
ATOM 687 C C . LEU A 1 92 ? -4.238 3.036 9.318 1.00 91.19 92 LEU A C 1
ATOM 689 O O . LEU A 1 92 ? -3.879 2.911 8.146 1.00 91.19 92 LEU A O 1
ATOM 693 N N . ASP A 1 93 ? -3.717 3.934 10.155 1.00 90.94 93 ASP A N 1
ATOM 694 C CA . ASP A 1 93 ? -2.639 4.855 9.781 1.00 90.94 93 ASP A CA 1
ATOM 695 C C . ASP A 1 93 ? -1.390 4.063 9.366 1.00 90.94 93 ASP A C 1
ATOM 697 O O . ASP A 1 93 ? -0.884 4.239 8.265 1.00 90.94 93 ASP A O 1
ATOM 701 N N . LEU A 1 94 ? -0.980 3.075 10.169 1.00 90.62 94 LEU A N 1
ATOM 702 C CA . LEU A 1 94 ? 0.167 2.217 9.859 1.00 90.62 94 LEU A CA 1
ATOM 703 C C . LEU A 1 94 ? -0.004 1.438 8.545 1.00 90.62 94 LEU A C 1
ATOM 705 O O . LEU A 1 94 ? 0.936 1.317 7.762 1.00 90.62 94 LEU A O 1
ATOM 709 N N . VAL A 1 95 ? -1.194 0.884 8.297 1.00 88.56 95 VAL A N 1
ATOM 710 C CA . VAL A 1 95 ? -1.503 0.179 7.040 1.00 88.56 95 VAL A CA 1
ATOM 711 C C . VAL A 1 95 ? -1.414 1.140 5.851 1.00 88.56 95 VAL A C 1
ATOM 713 O O . VAL A 1 95 ? -0.943 0.751 4.782 1.00 88.56 95 VAL A O 1
ATOM 716 N N . THR A 1 96 ? -1.829 2.391 6.040 1.00 85.81 96 THR A N 1
ATOM 717 C CA . THR A 1 96 ? -1.751 3.440 5.016 1.00 85.81 96 THR A CA 1
ATOM 718 C C . THR A 1 96 ? -0.299 3.845 4.754 1.00 85.81 96 THR A C 1
ATOM 720 O O . THR A 1 96 ? 0.134 3.815 3.606 1.00 85.81 96 THR A O 1
ATOM 723 N N . ASP A 1 97 ? 0.501 4.067 5.797 1.00 87.19 97 ASP A N 1
ATOM 724 C CA . ASP A 1 97 ? 1.923 4.414 5.678 1.00 87.19 97 ASP A CA 1
ATOM 725 C C . ASP A 1 97 ? 2.738 3.313 4.965 1.00 87.19 97 ASP A C 1
ATOM 727 O O . ASP A 1 97 ? 3.611 3.582 4.132 1.00 87.19 97 ASP A O 1
ATOM 731 N N . ILE A 1 98 ? 2.445 2.037 5.252 1.00 83.69 98 ILE A N 1
ATOM 732 C CA . ILE A 1 98 ? 3.088 0.893 4.580 1.00 83.69 98 ILE A CA 1
ATOM 733 C C . ILE A 1 98 ? 2.720 0.846 3.089 1.00 83.69 98 ILE A C 1
ATOM 735 O O . ILE A 1 98 ? 3.553 0.472 2.256 1.00 83.69 98 ILE A O 1
ATOM 739 N N . MET A 1 99 ? 1.495 1.234 2.723 1.00 80.94 99 MET A N 1
ATOM 740 C CA . MET A 1 99 ? 1.132 1.369 1.312 1.00 80.94 99 MET A CA 1
ATOM 741 C C . MET A 1 99 ? 1.863 2.522 0.644 1.00 80.94 99 MET A C 1
ATOM 743 O O . MET A 1 99 ? 2.417 2.313 -0.431 1.00 80.94 99 MET A O 1
ATOM 747 N N . ASP A 1 100 ? 1.896 3.702 1.258 1.00 79.19 100 ASP A N 1
ATOM 748 C CA . ASP A 1 100 ? 2.491 4.894 0.649 1.00 79.19 100 ASP A CA 1
ATOM 749 C C . ASP A 1 100 ? 3.995 4.704 0.409 1.00 79.19 100 ASP A C 1
ATOM 751 O O . ASP A 1 100 ? 4.511 5.016 -0.666 1.00 79.19 100 ASP A O 1
ATOM 755 N N . THR A 1 101 ? 4.693 4.061 1.350 1.00 73.31 101 THR A N 1
ATOM 756 C CA . THR A 1 101 ? 6.099 3.653 1.169 1.00 73.31 101 THR A CA 1
ATOM 757 C C . THR A 1 101 ? 6.298 2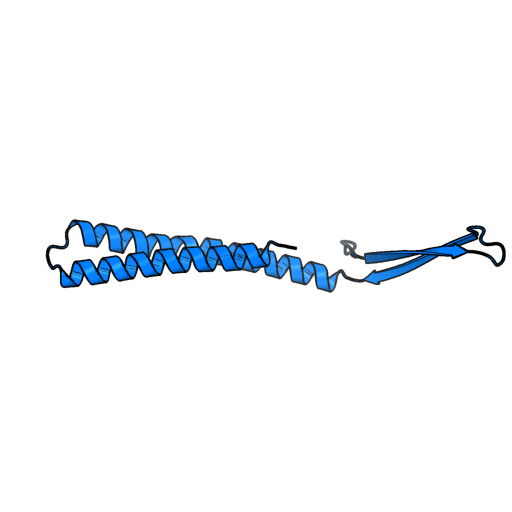.597 0.077 1.00 73.31 101 THR A C 1
ATOM 759 O O . THR A 1 101 ? 7.379 2.515 -0.507 1.00 73.31 101 THR A O 1
ATOM 762 N N . SER A 1 102 ? 5.274 1.792 -0.220 1.00 65.69 102 SER A N 1
ATOM 763 C CA . SER A 1 102 ? 5.305 0.770 -1.274 1.00 65.69 102 SER A CA 1
ATOM 764 C C . SER A 1 102 ? 4.885 1.304 -2.647 1.00 65.69 102 SER A C 1
ATOM 766 O O . SER A 1 102 ? 5.319 0.756 -3.658 1.00 65.69 102 SER A O 1
ATOM 768 N N . ALA A 1 103 ? 4.048 2.344 -2.686 1.00 59.97 103 ALA A N 1
ATOM 769 C CA . ALA A 1 103 ? 3.573 3.005 -3.898 1.00 59.97 103 ALA A CA 1
ATOM 770 C C . ALA A 1 103 ? 4.565 4.056 -4.423 1.00 59.97 103 ALA A C 1
ATOM 772 O O . ALA A 1 103 ? 4.524 4.396 -5.603 1.00 59.97 103 ALA A O 1
ATOM 773 N N . MET A 1 104 ? 5.480 4.549 -3.581 1.00 42.66 104 MET A N 1
ATOM 774 C CA . MET A 1 104 ? 6.511 5.498 -3.998 1.00 42.66 104 MET A CA 1
ATOM 775 C C . MET A 1 104 ? 7.745 4.788 -4.586 1.00 42.66 104 MET A C 1
ATOM 777 O O . MET A 1 104 ? 8.769 4.630 -3.919 1.00 42.66 104 MET A O 1
ATOM 781 N N . ARG A 1 105 ? 7.637 4.388 -5.858 1.00 42.72 105 ARG A N 1
ATOM 782 C CA . ARG A 1 105 ? 8.707 4.406 -6.872 1.00 42.72 105 ARG A CA 1
ATOM 783 C C . ARG A 1 105 ? 8.111 4.484 -8.272 1.00 42.72 105 ARG A C 1
ATOM 785 O O . ARG A 1 105 ? 7.287 3.608 -8.605 1.00 42.72 105 ARG A O 1
#

Radius of gyration: 26.69 Å; chains: 1; bounding box: 64×34×69 Å

pLDDT: mean 89.36, std 12.59, range [36.09, 97.06]

InterPro domains:
  IPR000700 PAS-associated, C-terminal [PS50113] (1-45)
  IPR003661 Signal transduction histidine kinase, dimerisation/phosphoacceptor domain [PF00512] (43-102)
  IPR003661 Signal transduction histidine kinase, dimerisation/phosphoacceptor domain [SM00388] (42-102)
  IPR003661 Signal transduction histidine kinase, dimerisation/phosphoacceptor domain [cd00082] (40-102)
  IPR036097 Signal transduction histidine kinase, dimerisation/phosphoacceptor domain superfamily [SSF47384] (28-103)

Secondary structure (DSSP, 8-state):
----PPPPEEEEEEEEE-TTS-EEEEEEEEEE-HHHHHHHHHHHHHHHHHHHHHHHHHHHHHHHHHHHHHH---HHHHHHHHHHHHHHHHHHHHHHHHHHHHH--

Foldseek 3Di:
DDDPDDWDWDKDKDFDADPVRDGPDIDIDIDTCVVVVVVLVVVLVVLVVVLVVLLVVLVVQLVVLVVVLVPDPDPVSNVVSVVSNVVSVVVNVVSVVVNVVSVPD

Sequence (105 aa):
GNQAGVVVLLLSATARLDSTGAIVGVVSIGQDITQHKSLEERKMTFMAVISHELRSPIHGICGLSEAMALTEQDVKRKKKLNMIKNCSTRLLDLVTDIMDTSAMR

=== Feature glossary ===
The record interleaves many kinds of information about one protein. Here is each kind framed as the question it answers.

Q: What does the local fold look like, residue by residue?
A: A 3Di character summarizes, for each residue, the relative orientation of the Cα frame of its nearest spatial neighbor. Because it encodes fold topology rather than chemistry, 3Di alignments detect remote structural similarity that sequence alignment misses.

Q: Which residues are in helices, strands, or loops?
A: Secondary structure is the local, repeating backbone conformation. DSSP classifies it into eight states by reading the hydrogen-bond network: three helix types (H, G, I), two β types (E, B), two non-regular types (T, S), and unstructured coil (-).

Q: How big and how compact is the whole molecule?
A: Three whole-structure scalars: the radius of gyration (RMS distance of Cα from centroid, in Å), the count of Cα–Cα contacts (pairs closer than 8 Å and separated by more than four residues in sequence — i.e. tertiary, not local, contacts), and the bounding-box dimensions. Together they distinguish compact globular folds from extended fibres or disordered chains.

Q: How confident is the AlphaFold model at each residue?
A: For AlphaFold models, the B-factor field carries pLDDT — the model's own estimate of local accuracy on a 0–100 scale. Regions with pLDDT<50 should be treated as essentially unmodeled; they often correspond to intrinsically disordered segments.

Q: What family and function is it annotated with?
A: Functional annotations link the protein to curated databases. InterPro entries identify conserved domains and families by matching the sequence against member-database signatures (Pfam, PROSITE, CDD, …). Gene Ontology (GO) terms describe molecular function, biological process, and cellular component in a controlled vocabulary. CATH places the structure in a hierarchical fold classification (Class/Architecture/Topology/Homologous-superfamily). The organism is the source species.

Q: What known structures does this most resemble?
A: Nearest PDB neighbors are the top structural matches found by Foldseek when searching this structure against the entire Protein Data Bank. Each hit reports a TM-score (0 to 1; >0.5 almost always implies the same fold) and an E-value. These are *structural* homologs — they may share no detectable sequence similarity.

Q: Which residues are buried vs exposed?
A: Solvent-accessible surface area (SASA) is the area in Å² traced out by the centre of a 1.4 Å probe sphere (a water molecule) rolled over the protein's van der Waals surface (Shrake–Rupley / Lee–Richards construction). Buried residues have near-zero SASA; fully exposed residues can exceed 200 Å². The total SASA scales roughly with the number of surface residues.

Q: What are the backbone torsion angles?
A: φ (phi) and ψ (psi) are the two rotatable backbone dihedrals per residue: φ is the C(i-1)–N–Cα–C torsion, ψ is the N–Cα–C–N(i+1) torsion, both in degrees on (−180°, 180°]. α-helical residues cluster near (−60°, −45°); β-strand residues near (−120°, +130°). A Ramachandran plot is simply a scatter of (φ, ψ) for every residue.

Q: Are the domains correctly placed relative to each other?
A: Predicted aligned error is AlphaFold's pairwise confidence. Unlike pLDDT (per-residue), PAE is per-residue-pair and captures whether two parts of the structure are correctly placed relative to each other. Units are ångströms of expected positional error.

Q: What if only a Cα trace is available?
A: P-SEA three-state annotation labels each residue as helix, strand, or coil based purely on the geometry of the Cα trace. It serves as a fallback when the full backbone (and thus DSSP) is unavailable.

Q: What is the amino-acid chain?
A: This is the polypeptide sequence — one letter per residue, N-terminus first. Length ranges from a few dozen residues for small domains to over a thousand for large multi-domain proteins.

Q: What do the rendered images show?
A: The six renders are orthographic views along the three Cartesian axes in both directions. Representation (cartoon, sticks, or surface) and color scheme (sequence-rainbow or by-chain) vary across proteins so the training set covers all the common visualization conventions.

Q: What do the diagnostic plots show?
A: Plot images: a contact map (which residues are close in 3D, as an N×N binary image), a Ramachandran scatter (backbone torsion angles, revealing secondary-structure composition at a glance), and — for AlphaFold structures — a PAE heatmap (pairwise prediction confidence).

Q: How mobile is each atom in the crystal?
A: B-factor (Debye–Waller factor) reflects atomic displacement in the crystal lattice. It is an experimental observable (units Å²), not a prediction; low values mean the atom is pinned down, high values mean it moves or is heterogeneous across the crystal.

Q: Where is each backbone atom in 3D?
A: The mmCIF table is the protein's shape written out atom by atom. For each backbone N, Cα, C, and carbonyl O, it records an (x, y, z) coordinate triple in Å plus the residue type, chain letter, and residue number.